Protein AF-0000000084556290 (afdb_homodimer)

Solvent-accessible surface area (backbone atoms only — not comparable to ful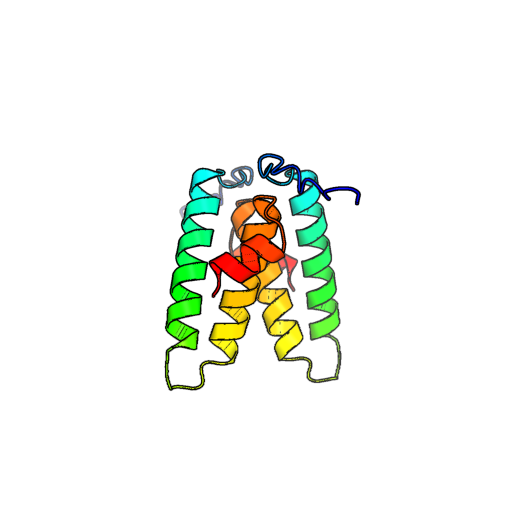l-atom values): 7722 Å² total; per-residue (Å²): 132,80,72,76,66,74,71,76,60,74,56,53,58,55,49,69,68,58,49,48,52,51,28,53,51,29,24,54,52,38,41,51,48,69,68,42,84,64,87,49,59,69,59,45,46,31,36,48,30,34,29,52,48,42,31,47,43,44,35,46,51,71,66,56,44,53,56,64,45,101,132,80,72,75,67,74,69,77,61,75,57,52,59,55,50,69,67,58,50,48,52,52,28,52,51,30,25,51,52,37,41,52,48,68,68,40,86,63,88,50,60,67,59,44,46,32,36,47,30,34,30,53,47,42,30,46,43,44,33,46,50,69,66,55,45,52,56,65,45,102

Secondary structure (DSSP, 8-state):
-----------PPPPHHHHHHHHHHHHHHHHHHHH-SS--HHHHHHHHHHHHHHHHHTT--HHHHHHHH-/-----------PPPPHHHHHHHHHHHHHHHHHHHH-SS--HHHHHHHHHHHHHHHHHTT--HHHHHHHH-

Nearest PDB structures (foldseek):
  3lay-assembly1_G  TM=7.847E-01  e=3.026E+00  Salmonella enterica subsp. enterica serovar Typhimurium
  4asv-assembly1_B  TM=5.736E-01  e=4.097E+00  Saccharomyces cerevisiae
  3lay-assembly1_G  TM=7.857E-01  e=3.278E+00  Salmonella enterica subsp. enterica serovar Typhimurium
  4asv-assembly1_B  TM=5.739E-01  e=3.698E+00  Saccharomyces cerevisiae

Sequence (140 aa):
MVKDHAVNRPEKMRSSAEITARYNLSCKKYKELKAAKAEFREQKVMVYAELKVLGWVLGKSEQTISKDANMVKDHAVNRPEKMRSSAEITARYNLSCKKYKELKAAKAEFREQKVMVYAELKVLGWVLGKSEQTISKDAN

pLDDT: mean 85.31, std 20.01, range [26.56, 98.5]

Structure (mmCIF, N/CA/C/O backbone):
data_AF-0000000084556290-model_v1
#
loop_
_entity.id
_entity.type
_entity.pdbx_description
1 polymer Transposase
#
loop_
_atom_site.group_PDB
_atom_site.id
_atom_site.type_symbol
_atom_site.label_atom_id
_atom_site.label_alt_id
_atom_site.label_comp_id
_atom_site.label_asym_id
_atom_site.label_entity_id
_atom_site.label_seq_id
_atom_site.pdbx_PDB_ins_code
_atom_site.Cartn_x
_atom_site.Cartn_y
_atom_site.Cartn_z
_atom_site.occupancy
_atom_site.B_iso_or_equiv
_atom_site.auth_seq_id
_atom_site.auth_comp_id
_atom_site.auth_asym_id
_atom_site.auth_atom_id
_atom_site.pdbx_PDB_model_num
ATOM 1 N N . MET A 1 1 ? 15.523 -6.797 34.188 1 26.56 1 MET A N 1
ATOM 2 C CA . MET A 1 1 ? 14.305 -7.125 33.469 1 26.56 1 MET A CA 1
ATOM 3 C C . MET A 1 1 ? 13.711 -5.883 32.812 1 26.56 1 MET A C 1
ATOM 5 O O . MET A 1 1 ? 13.102 -5.055 33.5 1 26.56 1 MET A O 1
ATOM 9 N N . VAL A 1 2 ? 14.414 -5.262 31.938 1 33.41 2 VAL A N 1
ATOM 10 C CA . VAL A 1 2 ? 14.062 -3.998 31.312 1 33.41 2 VAL A CA 1
ATOM 11 C C . VAL A 1 2 ? 12.719 -4.137 30.578 1 33.41 2 VAL A C 1
ATOM 13 O O . VAL A 1 2 ? 12.547 -5.039 29.766 1 33.41 2 VAL A O 1
ATOM 16 N N . LYS A 1 3 ? 11.617 -4.004 31.312 1 31.44 3 LYS A N 1
ATOM 17 C CA . LYS A 1 3 ? 10.289 -3.936 30.703 1 31.44 3 LYS A CA 1
ATOM 18 C C . LYS A 1 3 ? 10.32 -3.158 29.391 1 31.44 3 LYS A C 1
ATOM 20 O O . LYS A 1 3 ? 10.742 -2 29.359 1 31.44 3 LYS A O 1
ATOM 25 N N . ASP A 1 4 ? 10.766 -3.713 28.359 1 37.38 4 ASP A N 1
ATOM 26 C CA . ASP A 1 4 ? 10.516 -3.092 27.062 1 37.38 4 ASP A CA 1
ATOM 27 C C . ASP A 1 4 ? 9.148 -2.42 27.031 1 37.38 4 ASP A C 1
ATOM 29 O O . ASP A 1 4 ? 8.117 -3.086 27.156 1 37.38 4 ASP A O 1
ATOM 33 N N . HIS A 1 5 ? 8.938 -1.517 27.875 1 37.38 5 HIS A N 1
ATOM 34 C CA . HIS A 1 5 ? 7.777 -0.641 27.734 1 37.38 5 HIS A CA 1
ATOM 35 C C . HIS A 1 5 ? 7.496 -0.328 26.266 1 37.38 5 HIS A C 1
ATOM 37 O O . HIS A 1 5 ? 8.328 0.282 25.594 1 37.38 5 HIS A O 1
ATOM 43 N N . ALA A 1 6 ? 7.172 -1.247 25.531 1 40.78 6 ALA A N 1
ATOM 44 C CA . ALA A 1 6 ? 6.641 -0.837 24.234 1 40.78 6 ALA A CA 1
ATOM 45 C C . ALA A 1 6 ? 5.898 0.493 24.344 1 40.78 6 ALA A C 1
ATOM 47 O O . ALA A 1 6 ? 4.852 0.579 24.984 1 40.78 6 ALA A O 1
ATOM 48 N N . VAL A 1 7 ? 6.508 1.588 24.734 1 39.72 7 VAL A N 1
ATOM 49 C CA . VAL A 1 7 ? 5.91 2.918 24.656 1 39.72 7 VAL A CA 1
ATOM 50 C C . VAL A 1 7 ? 4.898 2.965 23.516 1 39.72 7 VAL A C 1
ATOM 52 O O . VAL A 1 7 ? 5.242 2.699 22.359 1 39.72 7 VAL A O 1
ATOM 55 N N . ASN A 1 8 ? 3.711 2.562 23.734 1 43.12 8 ASN A N 1
ATOM 56 C CA . ASN A 1 8 ? 2.58 2.822 22.844 1 43.12 8 ASN A CA 1
ATOM 57 C C . ASN A 1 8 ? 2.703 4.184 22.156 1 43.12 8 ASN A C 1
ATOM 59 O O . ASN A 1 8 ? 2.201 5.184 22.672 1 43.12 8 ASN A O 1
ATOM 63 N N . ARG A 1 9 ? 3.85 4.621 21.875 1 49.28 9 ARG A N 1
ATOM 64 C CA . ARG A 1 9 ? 3.865 5.922 21.219 1 49.28 9 ARG A CA 1
ATOM 65 C C . ARG A 1 9 ? 2.738 6.031 20.203 1 49.28 9 ARG A C 1
ATOM 67 O O . ARG A 1 9 ? 2.484 5.09 19.438 1 49.28 9 ARG A O 1
ATOM 74 N N . PRO A 1 10 ? 1.916 7.031 20.453 1 59 10 PRO A N 1
ATOM 75 C CA . PRO A 1 10 ? 0.823 7.238 19.5 1 59 10 PRO A CA 1
ATOM 76 C C . PRO A 1 10 ? 1.272 7.098 18.047 1 59 10 PRO A C 1
ATOM 78 O O . PRO A 1 10 ? 2.371 7.535 17.688 1 59 10 PRO A O 1
ATOM 81 N N . GLU A 1 11 ? 0.815 6.172 17.422 1 71.75 11 GLU A N 1
ATOM 82 C CA . GLU A 1 11 ? 1.096 6.008 16 1 71.75 11 GLU A CA 1
ATOM 83 C C . GLU A 1 11 ? 1.021 7.344 15.266 1 71.75 11 GLU A C 1
ATOM 85 O O . GLU A 1 11 ? 0.031 8.07 15.383 1 71.75 11 GLU A O 1
ATOM 90 N N . LYS A 1 12 ? 2.145 7.859 15.039 1 90 12 LYS A N 1
ATOM 91 C CA . LYS A 1 12 ? 2.168 9.078 14.234 1 90 12 LYS A CA 1
ATOM 92 C C . LYS A 1 12 ? 2.287 8.758 12.75 1 90 12 LYS A C 1
ATOM 94 O O . LYS A 1 12 ? 3.139 7.957 12.344 1 90 12 LYS A O 1
ATOM 99 N N . MET A 1 13 ? 1.375 9.336 11.961 1 94.88 13 MET A N 1
ATOM 100 C CA . MET A 1 13 ? 1.392 9.164 10.508 1 94.88 13 MET A CA 1
ATOM 101 C C . MET A 1 13 ? 2.73 9.602 9.922 1 94.88 13 MET A C 1
ATOM 103 O O . MET A 1 13 ? 3.303 10.602 10.359 1 94.88 13 MET A O 1
ATOM 107 N N . ARG A 1 14 ? 3.219 8.922 8.922 1 96.25 14 ARG A N 1
ATOM 108 C CA . ARG A 1 14 ? 4.434 9.289 8.195 1 96.25 14 ARG A CA 1
ATOM 109 C C . ARG A 1 14 ? 4.27 10.633 7.504 1 96.25 14 ARG A C 1
ATOM 111 O O . ARG A 1 14 ? 3.168 10.992 7.086 1 96.25 14 ARG A O 1
ATOM 118 N N . SER A 1 15 ? 5.348 11.312 7.438 1 94.69 15 SER A N 1
ATOM 119 C CA . SER A 1 15 ? 5.324 12.602 6.762 1 94.69 15 SER A CA 1
ATOM 120 C C . SER A 1 15 ? 5.156 12.438 5.258 1 94.69 15 SER A C 1
ATOM 122 O O . SER A 1 15 ? 5.445 11.367 4.707 1 94.69 15 SER A O 1
ATOM 124 N N . SER A 1 16 ? 4.711 13.438 4.684 1 94.38 16 SER A N 1
ATOM 125 C CA . SER A 1 16 ? 4.574 13.43 3.23 1 94.38 16 SER A CA 1
ATOM 126 C C . SER A 1 16 ? 5.91 13.148 2.553 1 94.38 16 SER A C 1
ATOM 128 O O . SER A 1 16 ? 5.957 12.469 1.523 1 94.38 16 SER A O 1
ATOM 130 N N . ALA A 1 17 ? 6.988 13.711 3.043 1 96.62 17 ALA A N 1
ATOM 131 C CA . ALA A 1 17 ? 8.32 13.492 2.479 1 96.62 17 ALA A CA 1
ATOM 132 C C . ALA A 1 17 ? 8.711 12.016 2.545 1 96.62 17 ALA A C 1
ATOM 134 O O . ALA A 1 17 ? 9.25 11.469 1.583 1 96.62 17 ALA A O 1
ATOM 135 N N . GLU A 1 18 ? 8.406 11.398 3.699 1 97.62 18 GLU A N 1
ATOM 136 C CA . GLU A 1 18 ? 8.695 9.977 3.861 1 97.62 18 GLU A CA 1
ATOM 137 C C . GLU A 1 18 ? 7.875 9.133 2.891 1 97.62 18 GLU A C 1
ATOM 139 O O . GLU A 1 18 ? 8.391 8.195 2.283 1 97.62 18 GLU A O 1
ATOM 144 N N . ILE A 1 19 ? 6.625 9.469 2.773 1 98 19 ILE A N 1
ATOM 145 C CA . ILE A 1 19 ? 5.719 8.719 1.905 1 98 19 ILE A CA 1
ATOM 146 C C . ILE A 1 19 ? 6.137 8.898 0.448 1 98 19 ILE A C 1
ATOM 148 O O . ILE A 1 19 ? 6.16 7.938 -0.321 1 98 19 ILE A O 1
ATOM 152 N N . THR A 1 20 ? 6.547 10.094 0.103 1 97.5 20 THR A N 1
ATOM 153 C CA . THR A 1 20 ? 7 10.375 -1.256 1 97.5 20 THR A CA 1
ATOM 154 C C . THR A 1 20 ? 8.281 9.602 -1.566 1 97.5 20 THR A C 1
ATOM 156 O O . THR A 1 20 ? 8.43 9.055 -2.658 1 97.5 20 THR A O 1
ATOM 159 N N . ALA A 1 21 ? 9.18 9.617 -0.658 1 98.44 21 ALA A N 1
ATOM 160 C CA . ALA A 1 21 ? 10.43 8.891 -0.857 1 98.44 21 ALA A CA 1
ATOM 161 C C . ALA A 1 21 ? 10.164 7.406 -1.102 1 98.44 21 ALA A C 1
ATOM 163 O O . ALA A 1 21 ? 10.758 6.801 -1.999 1 98.44 21 ALA A O 1
ATOM 164 N N . ARG A 1 22 ? 9.273 6.758 -0.304 1 98.44 22 ARG A N 1
ATOM 165 C CA . ARG A 1 22 ? 8.945 5.348 -0.474 1 98.44 22 ARG A CA 1
ATOM 166 C C . ARG A 1 22 ? 8.227 5.105 -1.798 1 98.44 22 ARG A C 1
ATOM 168 O O . ARG A 1 22 ? 8.445 4.082 -2.451 1 98.44 22 ARG A O 1
ATOM 175 N N . TYR A 1 23 ? 7.422 5.992 -2.137 1 98.31 23 TYR A N 1
ATOM 176 C CA . TYR A 1 23 ? 6.738 5.891 -3.422 1 98.31 23 TYR A CA 1
ATOM 177 C C . TYR A 1 23 ? 7.742 5.848 -4.57 1 98.31 23 TYR A C 1
ATOM 179 O O . TYR A 1 23 ? 7.668 4.977 -5.438 1 98.31 23 TYR A O 1
ATOM 187 N N . ASN A 1 24 ? 8.641 6.758 -4.578 1 98.12 24 ASN A N 1
ATOM 188 C CA . ASN A 1 24 ? 9.648 6.812 -5.637 1 98.12 24 ASN A CA 1
ATOM 189 C C . ASN A 1 24 ? 10.516 5.555 -5.652 1 98.12 24 ASN A C 1
ATOM 191 O O . ASN A 1 24 ? 10.852 5.043 -6.719 1 98.12 24 ASN A O 1
ATOM 195 N N . LEU A 1 25 ? 10.883 5.109 -4.488 1 98.19 25 LEU A N 1
ATOM 196 C CA . LEU A 1 25 ? 11.648 3.873 -4.387 1 98.19 25 LEU A CA 1
ATOM 197 C C . LEU A 1 25 ? 10.867 2.697 -4.961 1 98.19 25 LEU A C 1
ATOM 199 O O . LEU A 1 25 ? 11.422 1.863 -5.676 1 98.19 25 LEU A O 1
ATOM 203 N N . SER A 1 26 ? 9.586 2.639 -4.664 1 97.94 26 SER A N 1
ATOM 204 C CA . SER A 1 26 ? 8.75 1.555 -5.164 1 97.94 26 SER A CA 1
ATOM 205 C C . SER A 1 26 ? 8.617 1.612 -6.684 1 97.94 26 SER A C 1
ATOM 207 O O . SER A 1 26 ? 8.625 0.577 -7.352 1 97.94 26 SER A O 1
ATOM 209 N N . CYS A 1 27 ? 8.453 2.811 -7.199 1 97.88 27 CYS A N 1
ATOM 210 C CA . CYS A 1 27 ? 8.406 2.973 -8.648 1 97.88 27 CYS A CA 1
ATOM 211 C C . CYS A 1 27 ? 9.68 2.434 -9.297 1 97.88 27 CYS A C 1
ATOM 213 O O . CYS A 1 27 ? 9.609 1.704 -10.289 1 97.88 27 CYS A O 1
ATOM 215 N N . LYS A 1 28 ? 10.789 2.84 -8.781 1 96.88 28 LYS A N 1
ATOM 216 C CA . LYS A 1 28 ? 12.07 2.373 -9.297 1 96.88 28 LYS A CA 1
ATOM 217 C C . LYS A 1 28 ? 12.172 0.853 -9.234 1 96.88 28 LYS A C 1
ATOM 219 O O . LYS A 1 28 ? 12.57 0.208 -10.203 1 96.88 28 LYS A O 1
ATOM 224 N N . LYS A 1 29 ? 11.844 0.263 -8.07 1 96 29 LYS A N 1
ATOM 225 C CA . LYS A 1 29 ? 11.898 -1.184 -7.883 1 96 29 LYS A CA 1
ATOM 226 C C . LYS A 1 29 ? 11.008 -1.904 -8.891 1 96 29 LYS A C 1
ATOM 228 O O . LYS A 1 29 ? 11.383 -2.951 -9.422 1 96 29 LYS A O 1
ATOM 233 N N . TYR A 1 30 ? 9.859 -1.376 -9.078 1 96 30 TYR A N 1
ATOM 234 C CA . TYR A 1 30 ? 8.93 -2.01 -10 1 96 30 TYR A CA 1
ATOM 235 C C . TYR A 1 30 ? 9.484 -2.006 -11.422 1 96 30 TYR A C 1
ATOM 237 O O . TYR A 1 30 ? 9.383 -3.01 -12.133 1 96 30 TYR A O 1
ATOM 245 N N . LYS A 1 31 ? 10.023 -0.916 -11.867 1 94.88 31 LYS A N 1
ATOM 246 C CA . LYS A 1 31 ? 10.633 -0.827 -13.188 1 94.88 31 LYS A CA 1
ATOM 247 C C . LYS A 1 31 ? 11.773 -1.834 -13.336 1 94.88 31 LYS A C 1
ATOM 249 O O . LYS A 1 31 ? 11.914 -2.465 -14.383 1 94.88 31 LYS A O 1
ATOM 254 N N . GLU A 1 32 ? 12.523 -1.947 -12.289 1 93.88 32 GLU A N 1
ATOM 255 C CA . GLU A 1 32 ? 13.609 -2.92 -12.305 1 93.88 32 GLU A CA 1
ATOM 256 C C . GLU A 1 32 ? 13.078 -4.344 -12.43 1 93.88 32 GLU A C 1
ATOM 258 O O . GLU A 1 32 ? 13.633 -5.156 -13.172 1 93.88 32 GLU A O 1
ATOM 263 N N . LEU A 1 33 ? 12.023 -4.613 -11.664 1 92.44 33 LEU A N 1
ATOM 264 C CA . LEU A 1 33 ? 11.43 -5.945 -11.703 1 92.44 33 LEU A CA 1
ATOM 265 C C . LEU A 1 33 ? 10.82 -6.23 -13.078 1 92.44 33 LEU A C 1
ATOM 267 O O . LEU A 1 33 ? 10.891 -7.359 -13.562 1 92.44 33 LEU A O 1
ATOM 271 N N . LYS A 1 34 ? 10.211 -5.27 -13.664 1 90.94 34 LYS A N 1
ATOM 272 C CA . LYS A 1 34 ? 9.617 -5.426 -14.992 1 90.94 34 LYS A CA 1
ATOM 273 C C . LYS A 1 34 ? 10.688 -5.734 -16.031 1 90.94 34 LYS A C 1
ATOM 275 O O . LYS A 1 34 ? 10.453 -6.5 -16.969 1 90.94 34 LYS A O 1
ATOM 280 N N . ALA A 1 35 ? 11.789 -5.188 -15.844 1 89.44 35 ALA A N 1
ATOM 281 C CA . ALA A 1 35 ? 12.883 -5.348 -16.797 1 89.44 35 ALA A CA 1
ATOM 282 C C . ALA A 1 35 ? 13.617 -6.664 -16.578 1 89.44 35 ALA A C 1
ATOM 284 O O . ALA A 1 35 ? 14.352 -7.133 -17.453 1 89.44 35 ALA A O 1
ATOM 285 N N . ALA A 1 36 ? 13.398 -7.191 -15.383 1 84.38 36 ALA A N 1
ATOM 286 C CA . ALA A 1 36 ? 14.125 -8.414 -15.047 1 84.38 36 ALA A CA 1
ATOM 287 C C . ALA A 1 36 ? 13.57 -9.609 -15.805 1 84.38 36 ALA A C 1
ATOM 289 O O . ALA A 1 36 ? 12.359 -9.688 -16.062 1 84.38 36 ALA A O 1
ATOM 290 N N . LYS A 1 37 ? 14.344 -10.453 -16.25 1 71.56 37 LYS A N 1
ATOM 291 C CA . LYS A 1 37 ? 14.016 -11.648 -17.031 1 71.56 37 LYS A CA 1
ATOM 292 C C . LYS A 1 37 ? 13.328 -12.695 -16.156 1 71.56 37 LYS A C 1
ATOM 294 O O . LYS A 1 37 ? 12.43 -13.406 -16.609 1 71.56 37 LYS A O 1
ATOM 299 N N . ALA A 1 38 ? 13.68 -12.758 -14.93 1 67.5 38 ALA A N 1
ATOM 300 C CA . ALA A 1 38 ? 13.109 -13.773 -14.047 1 67.5 38 ALA A CA 1
ATOM 301 C C . ALA A 1 38 ? 11.68 -13.422 -13.656 1 67.5 38 ALA A C 1
ATOM 303 O O . ALA A 1 38 ? 11.312 -12.25 -13.617 1 67.5 38 ALA A O 1
ATOM 304 N N . GLU A 1 39 ? 10.992 -14.5 -13.617 1 66.88 39 GLU A N 1
ATOM 305 C CA . GLU A 1 39 ? 9.594 -14.328 -13.25 1 66.88 39 GLU A CA 1
ATOM 306 C C . GLU A 1 39 ? 9.445 -14.062 -11.75 1 66.88 39 GLU A C 1
ATOM 308 O O . GLU A 1 39 ? 9.602 -14.969 -10.938 1 66.88 39 GLU A O 1
ATOM 313 N N . PHE A 1 40 ? 9.445 -12.82 -11.336 1 81 40 PHE A N 1
ATOM 314 C CA . PHE A 1 40 ? 9.203 -12.406 -9.953 1 81 40 PHE A CA 1
ATOM 315 C C . PHE A 1 40 ? 7.777 -11.875 -9.797 1 81 40 PHE A C 1
ATOM 317 O O . PHE A 1 40 ? 7.57 -10.797 -9.234 1 81 40 PHE A O 1
ATOM 324 N N . ARG A 1 41 ? 6.969 -12.789 -10.25 1 82.38 41 ARG A N 1
ATOM 325 C CA . ARG A 1 41 ? 5.598 -12.32 -10.391 1 82.38 41 ARG A CA 1
ATOM 326 C C . ARG A 1 41 ? 5.051 -11.82 -9.055 1 82.38 41 ARG A C 1
ATOM 328 O O . ARG A 1 41 ? 4.508 -10.711 -8.977 1 82.38 41 ARG A O 1
ATOM 335 N N . GLU A 1 42 ? 5.277 -12.617 -7.996 1 85.88 42 GLU A N 1
ATOM 336 C CA . GLU A 1 42 ? 4.711 -12.234 -6.707 1 85.88 42 GLU A CA 1
ATOM 337 C C . GLU A 1 42 ? 5.34 -10.938 -6.191 1 85.88 42 GLU A C 1
ATOM 339 O O . GLU A 1 42 ? 4.641 -10.078 -5.652 1 85.88 42 GLU A O 1
ATOM 344 N N . GLN A 1 43 ? 6.586 -10.82 -6.359 1 90.31 43 GLN A N 1
ATOM 345 C CA . GLN A 1 43 ? 7.262 -9.594 -5.938 1 90.31 43 GLN A CA 1
ATOM 346 C C . GLN A 1 43 ? 6.77 -8.391 -6.734 1 90.31 43 GLN A C 1
ATOM 348 O O . GLN A 1 43 ? 6.555 -7.316 -6.172 1 90.31 43 GLN A O 1
ATOM 353 N N . LYS A 1 44 ? 6.594 -8.625 -8.031 1 91.44 44 LYS A N 1
ATOM 354 C CA . LYS A 1 44 ? 6.09 -7.551 -8.875 1 91.44 44 LYS A CA 1
ATOM 355 C C . LYS A 1 44 ? 4.695 -7.113 -8.438 1 91.44 44 LYS A C 1
ATOM 357 O O . LYS A 1 44 ? 4.41 -5.918 -8.352 1 91.44 44 LYS A O 1
ATOM 362 N N . VAL A 1 45 ? 3.914 -8.094 -8.117 1 91.75 45 VAL A N 1
ATOM 363 C CA . VAL A 1 45 ? 2.549 -7.832 -7.684 1 91.75 45 VAL A CA 1
ATOM 364 C C . VAL A 1 45 ? 2.566 -7.055 -6.367 1 91.75 45 VAL A C 1
ATOM 366 O O . VAL A 1 45 ? 1.836 -6.078 -6.207 1 91.75 45 VAL A O 1
ATOM 369 N N . MET A 1 46 ? 3.441 -7.422 -5.477 1 94.31 46 MET A N 1
ATOM 370 C CA . MET A 1 46 ? 3.535 -6.777 -4.172 1 94.31 46 MET A CA 1
ATOM 371 C C . MET A 1 46 ? 4.031 -5.34 -4.309 1 94.31 46 MET A C 1
ATOM 373 O O . MET A 1 46 ? 3.475 -4.43 -3.693 1 94.31 46 MET A O 1
ATOM 377 N N . VAL A 1 47 ? 5.023 -5.195 -5.145 1 95.62 47 VAL A N 1
ATOM 378 C CA . VAL A 1 47 ? 5.598 -3.863 -5.309 1 95.62 47 VAL A CA 1
ATOM 379 C C . VAL A 1 47 ? 4.609 -2.959 -6.043 1 95.62 47 VAL A C 1
ATOM 381 O O . VAL A 1 47 ? 4.477 -1.777 -5.711 1 95.62 47 VAL A O 1
ATOM 384 N N . TYR A 1 48 ? 3.93 -3.52 -6.984 1 95.25 48 TYR A N 1
ATOM 385 C CA . TYR A 1 48 ? 2.93 -2.734 -7.699 1 95.25 48 TYR A CA 1
ATOM 386 C C . TYR A 1 48 ? 1.806 -2.301 -6.766 1 95.25 48 TYR A C 1
ATOM 388 O O . TYR A 1 48 ? 1.353 -1.154 -6.82 1 95.25 48 TYR A O 1
ATOM 396 N N . ALA A 1 49 ? 1.336 -3.174 -5.938 1 96.31 49 ALA A N 1
ATOM 397 C CA . ALA A 1 49 ? 0.309 -2.822 -4.961 1 96.31 49 ALA A CA 1
AT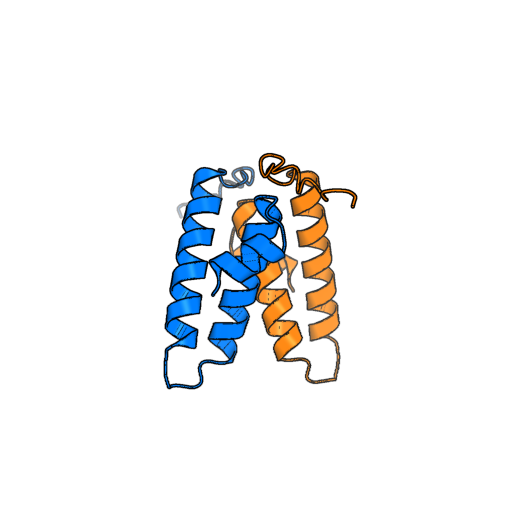OM 398 C C . ALA A 1 49 ? 0.784 -1.698 -4.043 1 96.31 49 ALA A C 1
ATOM 400 O O . ALA A 1 49 ? 0.029 -0.769 -3.75 1 96.31 49 ALA A O 1
ATOM 401 N N . GLU A 1 50 ? 1.998 -1.782 -3.633 1 97.81 50 GLU A N 1
ATOM 402 C CA . GLU A 1 50 ? 2.578 -0.766 -2.76 1 97.81 50 GLU A CA 1
ATOM 403 C C . GLU A 1 50 ? 2.596 0.6 -3.438 1 97.81 50 GLU A C 1
ATOM 405 O O . GLU A 1 50 ? 2.133 1.59 -2.867 1 97.81 50 GLU A O 1
ATOM 410 N N . LEU A 1 51 ? 3.199 0.643 -4.633 1 97.75 51 LEU A N 1
ATOM 411 C CA . LEU A 1 51 ? 3.309 1.954 -5.266 1 97.75 51 LEU A CA 1
ATOM 412 C C . LEU A 1 51 ? 1.929 2.521 -5.582 1 97.75 51 LEU A C 1
ATOM 414 O O . LEU A 1 51 ? 1.73 3.738 -5.543 1 97.75 51 LEU A O 1
ATOM 418 N N . LYS A 1 52 ? 0.958 1.688 -5.883 1 97.5 52 LYS A N 1
ATOM 419 C CA . LYS A 1 52 ? -0.401 2.152 -6.148 1 97.5 52 LYS A CA 1
ATOM 420 C C . LYS A 1 52 ? -1.022 2.775 -4.902 1 97.5 52 LYS A C 1
ATOM 422 O O . LYS A 1 52 ? -1.643 3.838 -4.977 1 97.5 52 LYS A O 1
ATOM 427 N N . VAL A 1 53 ? -0.837 2.141 -3.768 1 98.31 53 VAL A N 1
ATOM 428 C CA . VAL A 1 53 ? -1.417 2.609 -2.512 1 98.31 53 VAL A CA 1
ATOM 429 C C . VAL A 1 53 ? -0.723 3.895 -2.07 1 98.31 53 VAL A C 1
ATOM 431 O O . VAL A 1 53 ? -1.379 4.844 -1.632 1 98.31 53 VAL A O 1
ATOM 434 N N . LEU A 1 54 ? 0.567 3.924 -2.17 1 98.5 54 LEU A N 1
ATOM 435 C CA . LEU A 1 54 ? 1.307 5.129 -1.812 1 98.5 54 LEU A CA 1
ATOM 436 C C . LEU A 1 54 ? 0.896 6.301 -2.697 1 98.5 54 LEU A C 1
ATOM 438 O O . LEU A 1 54 ? 0.731 7.426 -2.211 1 98.5 54 LEU A O 1
ATOM 442 N N . GLY A 1 55 ? 0.781 6.035 -3.996 1 98.31 55 GLY A N 1
ATOM 443 C CA . GLY A 1 55 ? 0.276 7.066 -4.887 1 98.31 55 GLY A CA 1
ATOM 444 C C . GLY A 1 55 ? -1.092 7.586 -4.484 1 98.31 55 GLY A C 1
ATOM 445 O O . GLY A 1 55 ? -1.328 8.797 -4.488 1 98.31 55 GLY A O 1
ATOM 446 N N . TRP A 1 56 ? -1.96 6.648 -4.105 1 97.88 56 TRP A N 1
ATOM 447 C CA . TRP A 1 56 ? -3.287 7.02 -3.623 1 97.88 56 TRP A CA 1
ATOM 448 C C . TRP A 1 56 ? -3.191 7.902 -2.385 1 97.88 56 TRP A C 1
ATOM 450 O O . TRP A 1 56 ? -3.895 8.914 -2.275 1 97.88 56 TRP A O 1
ATOM 460 N N . VAL A 1 57 ? -2.381 7.582 -1.447 1 98.19 57 VAL A N 1
ATOM 461 C CA . VAL A 1 57 ? -2.191 8.344 -0.22 1 98.19 57 VAL A CA 1
ATOM 462 C C . VAL A 1 57 ? -1.758 9.773 -0.562 1 98.19 57 VAL A C 1
ATOM 464 O O . VAL A 1 57 ? -2.227 10.734 0.052 1 98.19 57 VAL A O 1
ATOM 467 N N . LEU A 1 58 ? -0.892 9.867 -1.515 1 97.62 58 LEU A N 1
ATOM 468 C CA . LEU A 1 58 ? -0.318 11.156 -1.9 1 97.62 58 LEU A CA 1
ATOM 469 C C . LEU A 1 58 ? -1.311 11.961 -2.727 1 97.62 58 LEU A C 1
ATOM 471 O O . LEU A 1 58 ? -1.065 13.141 -3.021 1 97.62 58 LEU A O 1
ATOM 475 N N . GLY A 1 59 ? -2.402 11.328 -3.098 1 96.62 59 GLY A N 1
ATOM 476 C CA . GLY A 1 59 ? -3.422 12.031 -3.859 1 96.62 59 GLY A CA 1
ATOM 477 C C . GLY A 1 59 ? -3.162 12.023 -5.355 1 96.62 59 GLY A C 1
ATOM 478 O O . GLY A 1 59 ? -3.73 12.828 -6.094 1 96.62 59 GLY A O 1
ATOM 479 N N . LYS A 1 60 ? -2.324 11.164 -5.84 1 96 60 LYS A N 1
ATOM 480 C CA . LYS A 1 60 ? -2.02 11.062 -7.266 1 96 60 LYS A CA 1
ATOM 481 C C . LYS A 1 60 ? -3.139 10.344 -8.016 1 96 60 LYS A C 1
ATOM 483 O O . LYS A 1 60 ? -3.791 9.453 -7.473 1 96 60 LYS A O 1
ATOM 488 N N . SER A 1 61 ? -3.264 10.781 -9.203 1 93.75 61 SER A N 1
ATOM 489 C CA . SER A 1 61 ? -4.207 10.078 -10.062 1 93.75 61 SER A CA 1
ATOM 490 C C . SER A 1 61 ? -3.646 8.734 -10.523 1 93.75 61 SER A C 1
ATOM 492 O O . SER A 1 61 ? -2.432 8.531 -10.516 1 93.75 61 SER A O 1
ATOM 494 N N . GLU A 1 62 ? -4.605 7.848 -10.938 1 92.38 62 GLU A N 1
ATOM 495 C CA . GLU A 1 62 ? -4.188 6.555 -11.469 1 92.38 62 GLU A CA 1
ATOM 496 C C . GLU A 1 62 ? -3.307 6.727 -12.703 1 92.38 62 GLU A C 1
ATOM 498 O O . GLU A 1 62 ? -2.371 5.953 -12.922 1 92.38 62 GLU A O 1
ATOM 503 N N . GLN A 1 63 ? -3.629 7.617 -13.484 1 93.56 63 GLN A N 1
ATOM 504 C CA . GLN A 1 63 ? -2.844 7.883 -14.688 1 93.56 63 GLN A CA 1
ATOM 505 C C . GLN A 1 63 ? -1.415 8.281 -14.328 1 93.56 63 GLN A C 1
ATOM 507 O O . GLN A 1 63 ? -0.459 7.801 -14.938 1 93.56 63 GLN A O 1
ATOM 512 N N . THR A 1 64 ? -1.306 9.195 -13.398 1 94.62 64 THR A N 1
ATOM 513 C CA . THR A 1 64 ? 0.017 9.617 -12.945 1 94.62 64 THR A CA 1
ATOM 514 C C . THR A 1 64 ? 0.799 8.438 -12.383 1 94.62 64 THR A C 1
ATOM 516 O O . THR A 1 64 ? 1.979 8.258 -12.695 1 94.62 64 THR A O 1
ATOM 519 N N . ILE A 1 65 ? 0.115 7.605 -11.609 1 95.5 65 ILE A N 1
ATOM 520 C CA . ILE A 1 65 ? 0.748 6.441 -11.008 1 95.5 65 ILE A CA 1
ATOM 521 C C . ILE A 1 65 ? 1.236 5.492 -12.094 1 95.5 65 ILE A C 1
ATOM 523 O O . ILE A 1 65 ? 2.365 4.996 -12.039 1 95.5 65 ILE A O 1
ATOM 527 N N . SER A 1 66 ? 0.397 5.238 -13.047 1 93.94 66 SER A N 1
ATOM 528 C CA . SER A 1 66 ? 0.757 4.348 -14.148 1 93.94 66 SER A CA 1
ATOM 529 C C . SER A 1 66 ? 1.955 4.883 -14.922 1 93.94 66 SER A C 1
ATOM 531 O O . SER A 1 66 ? 2.842 4.121 -15.312 1 93.94 66 SER A O 1
ATOM 533 N N . LYS A 1 67 ? 1.991 6.121 -15.148 1 94.44 67 LYS A N 1
ATOM 534 C CA . LYS A 1 67 ? 3.109 6.742 -15.852 1 94.44 67 LYS A CA 1
ATOM 535 C C . LYS A 1 67 ? 4.398 6.633 -15.039 1 94.44 67 LYS A C 1
ATOM 537 O O . LYS A 1 67 ? 5.457 6.328 -15.594 1 94.44 67 LYS A O 1
ATOM 542 N N . ASP A 1 68 ? 4.215 6.965 -13.742 1 93.94 68 ASP A N 1
ATOM 543 C CA . ASP A 1 68 ? 5.383 6.895 -12.875 1 93.94 68 ASP A CA 1
ATOM 544 C C . ASP A 1 68 ? 5.953 5.477 -12.836 1 93.94 68 ASP A C 1
ATOM 546 O O . ASP A 1 68 ? 7.164 5.297 -12.688 1 93.94 68 ASP A O 1
ATOM 550 N N . ALA A 1 69 ? 5.082 4.43 -12.859 1 93.31 69 ALA A N 1
ATOM 551 C CA . ALA A 1 69 ? 5.473 3.027 -12.75 1 93.31 69 ALA A CA 1
ATOM 552 C C . ALA A 1 69 ? 6.113 2.535 -14.047 1 93.31 69 ALA A C 1
ATOM 554 O O . ALA A 1 69 ? 6.785 1.503 -14.062 1 93.31 69 ALA A O 1
ATOM 555 N N . ASN A 1 70 ? 5.824 3.105 -15.18 1 86.56 70 ASN A N 1
ATOM 556 C CA . ASN A 1 70 ? 6.285 2.645 -16.484 1 86.56 70 ASN A CA 1
ATOM 557 C C . ASN A 1 70 ? 7.34 3.58 -17.078 1 86.56 70 ASN A C 1
ATOM 559 O O . ASN A 1 70 ? 8.203 3.146 -17.844 1 86.56 70 ASN A O 1
ATOM 563 N N . MET B 1 1 ? -15.234 21.281 -27.828 1 26.59 1 MET B N 1
ATOM 564 C CA . MET B 1 1 ? -13.961 20.641 -27.516 1 26.59 1 MET B CA 1
ATOM 565 C C . MET B 1 1 ? -13.508 20.969 -26.109 1 26.59 1 MET B C 1
ATOM 567 O O . MET B 1 1 ? -13.023 22.078 -25.844 1 26.59 1 MET B O 1
ATOM 571 N N . VAL B 1 2 ? -14.234 20.562 -25.125 1 34.41 2 VAL B N 1
ATOM 572 C CA . VAL B 1 2 ? -14.047 20.922 -23.719 1 34.41 2 VAL B CA 1
ATOM 573 C C . VAL B 1 2 ? -12.68 20.438 -23.25 1 34.41 2 VAL B C 1
ATOM 575 O O . VAL B 1 2 ? -12.328 19.266 -23.422 1 34.41 2 VAL B O 1
ATOM 578 N N . LYS B 1 3 ? -11.648 21.219 -23.484 1 32.31 3 LYS B N 1
ATOM 579 C CA . LYS B 1 3 ? -10.328 20.969 -22.922 1 32.31 3 LYS B CA 1
ATOM 580 C C . LYS B 1 3 ? -10.422 20.422 -21.5 1 32.31 3 LYS B C 1
ATOM 582 O O . LYS B 1 3 ? -11.023 21.047 -20.625 1 32.31 3 LYS B O 1
ATOM 587 N N . ASP B 1 4 ? -10.734 19.203 -21.328 1 37.25 4 ASP B N 1
ATOM 588 C CA . ASP B 1 4 ? -10.547 18.609 -20 1 37.25 4 ASP B CA 1
ATOM 589 C C . ASP B 1 4 ? -9.305 19.172 -19.312 1 37.25 4 ASP B C 1
ATOM 591 O O . ASP B 1 4 ? -8.188 19.016 -19.828 1 37.25 4 ASP B O 1
ATOM 595 N N . HIS B 1 5 ? -9.281 20.375 -19.094 1 37.91 5 HIS B N 1
ATOM 596 C CA . HIS B 1 5 ? -8.266 20.953 -18.219 1 37.91 5 HIS B CA 1
ATOM 597 C C . HIS B 1 5 ? -7.934 20 -17.062 1 37.91 5 HIS B C 1
ATOM 599 O O . HIS B 1 5 ? -8.78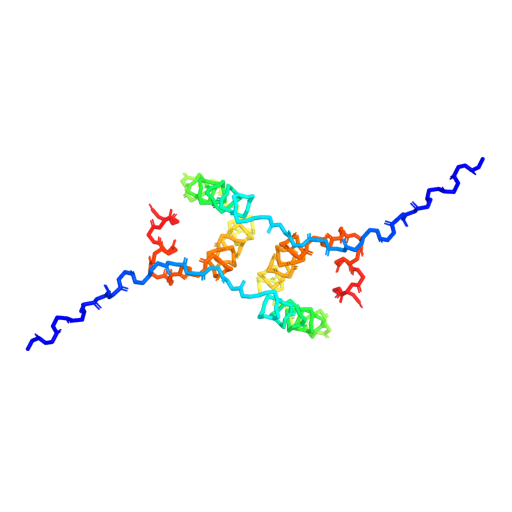9 19.703 -16.234 1 37.91 5 HIS B O 1
ATOM 605 N N . ALA B 1 6 ? -7.395 18.906 -17.344 1 41.19 6 ALA B N 1
ATOM 606 C CA . ALA B 1 6 ? -6.824 18.172 -16.219 1 41.19 6 ALA B CA 1
ATOM 607 C C . ALA B 1 6 ? -6.305 19.125 -15.141 1 41.19 6 ALA B C 1
ATOM 609 O O . ALA B 1 6 ? -5.336 19.844 -15.367 1 41.19 6 ALA B O 1
ATOM 610 N N . VAL B 1 7 ? -7.094 19.938 -14.547 1 40.16 7 VAL B N 1
ATOM 611 C CA . VAL B 1 7 ? -6.715 20.734 -13.383 1 40.16 7 VAL B CA 1
ATOM 612 C C . VAL B 1 7 ? -5.652 19.984 -12.578 1 40.16 7 VAL B C 1
ATOM 614 O O . VAL B 1 7 ? -5.887 18.859 -12.117 1 40.16 7 VAL B O 1
ATOM 617 N N . ASN B 1 8 ? -4.438 20.062 -12.922 1 43.88 8 ASN B N 1
ATOM 618 C CA . ASN B 1 8 ? -3.305 19.688 -12.094 1 43.88 8 ASN B CA 1
ATOM 619 C C . ASN B 1 8 ? -3.582 19.938 -10.609 1 43.88 8 ASN B C 1
ATOM 621 O O . ASN B 1 8 ? -3.246 21.016 -10.094 1 43.88 8 ASN B O 1
ATOM 625 N N . ARG B 1 9 ? -4.762 19.859 -10.195 1 48.88 9 ARG B N 1
ATOM 626 C CA . ARG B 1 9 ? -4.906 20.109 -8.766 1 48.88 9 ARG B CA 1
ATOM 627 C C . ARG B 1 9 ? -3.758 19.484 -7.984 1 48.88 9 ARG B C 1
ATOM 629 O O . ARG B 1 9 ? -3.369 18.344 -8.25 1 48.88 9 ARG B O 1
ATOM 636 N N . PRO B 1 10 ? -3.045 20.359 -7.305 1 58.03 10 PRO B N 1
ATOM 637 C CA . PRO B 1 10 ? -1.951 19.844 -6.48 1 58.03 10 PRO B CA 1
ATOM 638 C C . PRO B 1 10 ? -2.326 18.562 -5.734 1 58.03 10 PRO B C 1
ATOM 640 O O . PRO B 1 10 ? -3.459 18.438 -5.266 1 58.03 10 PRO B O 1
ATOM 643 N N . GLU B 1 11 ? -1.756 17.547 -6.062 1 71.75 11 GLU B N 1
ATOM 644 C CA . GLU B 1 11 ? -1.957 16.297 -5.34 1 71.75 11 GLU B CA 1
ATOM 645 C C . GLU B 1 11 ? -1.991 16.531 -3.832 1 71.75 11 GLU B C 1
ATOM 647 O O . GLU B 1 11 ? -1.08 17.141 -3.271 1 71.75 11 GLU B O 1
ATOM 652 N N . LYS B 1 12 ? -3.172 16.594 -3.361 1 89.75 12 LYS B N 1
ATOM 653 C CA . LYS B 1 12 ? -3.291 16.688 -1.91 1 89.75 12 LYS B CA 1
ATOM 654 C C . LYS B 1 12 ? -3.311 15.305 -1.267 1 89.75 12 LYS B C 1
ATOM 656 O O . LYS B 1 12 ? -4.059 14.422 -1.697 1 89.75 12 LYS B O 1
ATOM 661 N N . MET B 1 13 ? -2.418 15.117 -0.283 1 94.88 13 MET B N 1
ATOM 662 C CA . MET B 1 13 ? -2.355 13.867 0.466 1 94.88 13 MET B CA 1
ATOM 663 C C . MET B 1 13 ? -3.703 13.547 1.104 1 94.88 13 ME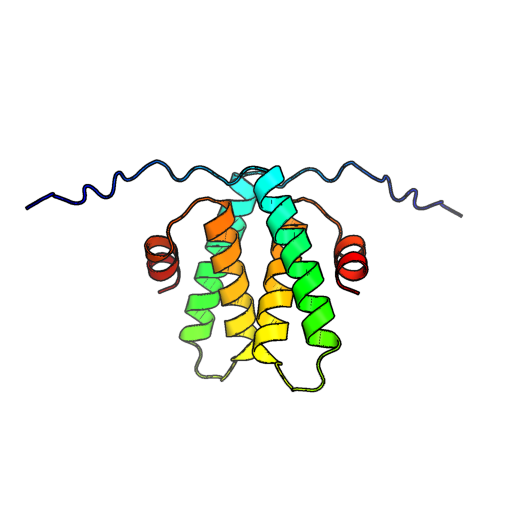T B C 1
ATOM 665 O O . MET B 1 13 ? -4.387 14.445 1.604 1 94.88 13 MET B O 1
ATOM 669 N N . ARG B 1 14 ? -4.082 12.297 1.161 1 96.25 14 ARG B N 1
ATOM 670 C CA . ARG B 1 14 ? -5.289 11.836 1.841 1 96.25 14 ARG B CA 1
ATOM 671 C C . ARG B 1 14 ? -5.219 12.125 3.336 1 96.25 14 ARG B C 1
ATOM 673 O O . ARG B 1 14 ? -4.133 12.117 3.926 1 96.25 14 ARG B O 1
ATOM 680 N N . SER B 1 15 ? -6.363 12.367 3.854 1 94.81 15 SER B N 1
ATOM 681 C CA . SER B 1 15 ? -6.43 12.625 5.289 1 94.81 15 SER B CA 1
ATOM 682 C C . SER B 1 15 ? -6.168 11.352 6.086 1 94.81 15 SER B C 1
ATOM 684 O O . SER B 1 15 ? -6.324 10.242 5.566 1 94.81 15 SER B O 1
ATOM 686 N N . SER B 1 16 ? -5.789 11.57 7.258 1 94.44 16 SER B N 1
ATOM 687 C CA . SER B 1 16 ? -5.586 10.43 8.148 1 94.44 16 SER B CA 1
ATOM 688 C C . SER B 1 16 ? -6.855 9.594 8.273 1 94.44 16 SER B C 1
ATOM 690 O O . SER B 1 16 ? -6.789 8.367 8.367 1 94.44 16 SER B O 1
ATOM 692 N N . ALA B 1 17 ? -8 10.211 8.344 1 96.69 17 ALA B N 1
ATOM 693 C CA . ALA B 1 17 ? -9.273 9.508 8.453 1 96.69 17 ALA B CA 1
ATOM 694 C C . ALA B 1 17 ? -9.523 8.633 7.23 1 96.69 17 ALA B C 1
ATOM 696 O O . ALA B 1 17 ? -9.969 7.484 7.359 1 96.69 17 ALA B O 1
ATOM 697 N N . GLU B 1 18 ? -9.211 9.195 6.055 1 97.62 18 GLU B N 1
ATOM 698 C CA . GLU B 1 18 ? -9.375 8.43 4.82 1 97.62 18 GLU B CA 1
ATOM 699 C C . GLU B 1 18 ? -8.43 7.234 4.785 1 97.62 18 GLU B C 1
ATOM 701 O O . GLU B 1 18 ? -8.828 6.133 4.391 1 97.62 18 GLU B O 1
ATOM 706 N N . ILE B 1 19 ? -7.215 7.465 5.18 1 98 19 ILE B N 1
ATOM 707 C CA . ILE B 1 19 ? -6.203 6.418 5.168 1 98 19 ILE B CA 1
ATOM 708 C C . ILE B 1 19 ? -6.566 5.336 6.184 1 98 19 ILE B C 1
ATOM 710 O O . ILE B 1 19 ? -6.461 4.141 5.895 1 98 19 ILE B O 1
ATOM 714 N N . THR B 1 20 ? -7.074 5.742 7.32 1 97.56 20 THR B N 1
ATOM 715 C CA . THR B 1 20 ? -7.484 4.797 8.352 1 97.56 20 THR B CA 1
ATOM 716 C C . THR B 1 20 ? -8.672 3.959 7.871 1 97.56 20 THR B C 1
ATOM 718 O O . THR B 1 20 ? -8.711 2.75 8.102 1 97.56 20 THR B O 1
ATOM 721 N N . ALA B 1 21 ? -9.609 4.598 7.273 1 98.44 21 ALA B N 1
ATOM 722 C CA . ALA B 1 21 ? -10.766 3.875 6.758 1 98.44 21 ALA B CA 1
ATOM 723 C C . ALA B 1 21 ? -10.344 2.809 5.754 1 98.44 21 ALA B C 1
ATOM 725 O O . ALA B 1 21 ? -10.836 1.678 5.797 1 98.44 21 ALA B O 1
ATOM 726 N N . ARG B 1 22 ? -9.438 3.123 4.805 1 98.44 22 ARG B N 1
ATOM 727 C CA . ARG B 1 22 ? -8.969 2.162 3.809 1 98.44 22 ARG B CA 1
ATOM 728 C C . ARG B 1 22 ? -8.172 1.043 4.461 1 98.44 22 ARG B C 1
ATOM 730 O O . ARG B 1 22 ? -8.25 -0.113 4.043 1 98.44 22 ARG B O 1
ATOM 737 N N . TYR B 1 23 ? -7.438 1.401 5.406 1 98.31 23 TYR B N 1
ATOM 738 C CA . TYR B 1 23 ? -6.688 0.393 6.148 1 98.31 23 TYR B CA 1
ATOM 739 C C . TYR B 1 23 ? -7.629 -0.634 6.77 1 98.31 23 TYR B C 1
ATOM 741 O O . TYR B 1 23 ? -7.426 -1.841 6.617 1 98.31 23 TYR B O 1
ATOM 749 N N . ASN B 1 24 ? -8.602 -0.169 7.453 1 98.12 24 ASN B N 1
ATOM 750 C CA . ASN B 1 24 ? -9.562 -1.063 8.102 1 98.12 24 ASN B CA 1
ATOM 751 C C . ASN B 1 24 ? -10.297 -1.925 7.078 1 98.12 24 ASN B C 1
ATOM 753 O O . ASN B 1 24 ? -10.531 -3.111 7.316 1 98.12 24 ASN B O 1
ATOM 757 N N . LEU B 1 25 ? -10.672 -1.316 6.004 1 98.19 25 LEU B N 1
ATOM 758 C CA . LEU B 1 25 ? -11.32 -2.064 4.934 1 98.19 25 LEU B CA 1
ATOM 759 C C . LEU B 1 25 ? -10.398 -3.156 4.398 1 98.19 25 LEU B C 1
ATOM 761 O O . LEU B 1 25 ? -10.844 -4.281 4.156 1 98.19 25 LEU B O 1
ATOM 765 N N . SER B 1 26 ? -9.141 -2.834 4.223 1 97.94 26 SER B N 1
ATOM 766 C CA . SER B 1 26 ? -8.18 -3.809 3.715 1 97.94 26 SER B CA 1
ATOM 767 C C . SER B 1 26 ? -7.984 -4.957 4.699 1 97.94 26 SER B C 1
ATOM 769 O O . SER B 1 26 ? -7.855 -6.113 4.293 1 97.94 26 SER B O 1
ATOM 771 N N . CYS B 1 27 ? -7.91 -4.621 5.961 1 97.88 27 CYS B N 1
ATOM 772 C CA . CYS B 1 27 ? -7.805 -5.66 6.98 1 97.88 27 CYS B CA 1
ATOM 773 C C . CYS B 1 27 ? -8.984 -6.621 6.898 1 97.88 27 CYS B C 1
ATOM 775 O O . CYS B 1 27 ? -8.805 -7.84 6.938 1 97.88 27 CYS B O 1
ATOM 777 N N . LYS B 1 28 ? -10.141 -6.066 6.844 1 96.94 28 LYS B N 1
ATOM 778 C CA . LYS B 1 28 ? -11.344 -6.883 6.7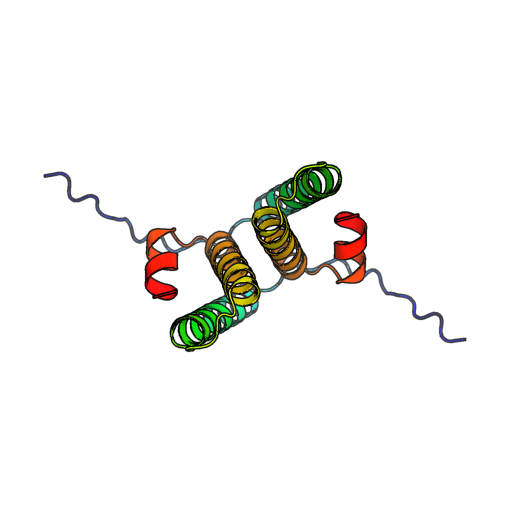42 1 96.94 28 LYS B CA 1
ATOM 779 C C . LYS B 1 28 ? -11.312 -7.766 5.5 1 96.94 28 LYS B C 1
ATOM 781 O O . LYS B 1 28 ? -11.602 -8.961 5.57 1 96.94 28 LYS B O 1
ATOM 786 N N . LYS B 1 29 ? -10.992 -7.18 4.34 1 96.06 29 LYS B N 1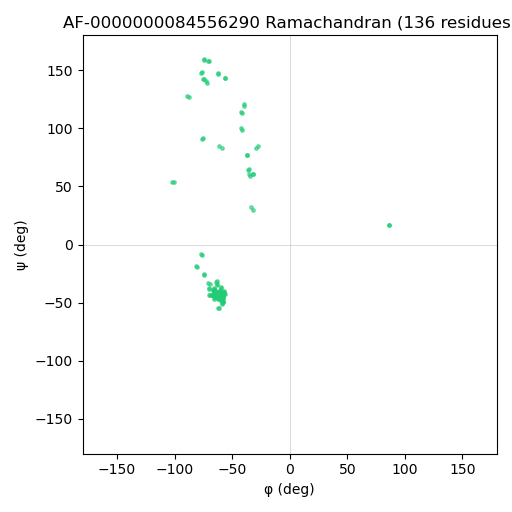
ATOM 787 C CA . LYS B 1 29 ? -10.914 -7.918 3.084 1 96.06 29 LYS B CA 1
ATOM 788 C C . LYS B 1 29 ? -9.914 -9.062 3.176 1 96.06 29 LYS B C 1
ATOM 790 O O . LYS B 1 29 ? -10.172 -10.156 2.666 1 96.06 29 LYS B O 1
ATOM 795 N N . TYR B 1 30 ? -8.82 -8.789 3.756 1 96 30 TYR B N 1
ATOM 796 C CA . TYR B 1 30 ? -7.785 -9.812 3.869 1 96 30 TYR B CA 1
ATOM 797 C C . TYR B 1 30 ? -8.266 -10.984 4.719 1 96 30 TYR B C 1
ATOM 799 O O . TYR B 1 30 ? -8.047 -12.148 4.371 1 96 30 TYR B O 1
ATOM 807 N N . LYS B 1 31 ? -8.891 -10.719 5.824 1 94.94 31 LYS B N 1
ATOM 808 C CA . LYS B 1 31 ? -9.445 -11.766 6.68 1 94.94 31 LYS B CA 1
ATOM 809 C C . LYS B 1 31 ? -10.469 -12.602 5.93 1 94.94 31 LYS B C 1
ATOM 811 O O . LYS B 1 31 ? -10.5 -13.828 6.07 1 94.94 31 LYS B O 1
ATOM 816 N N . GLU B 1 32 ? -11.258 -11.906 5.16 1 93.94 32 GLU B N 1
ATOM 817 C CA . GLU B 1 32 ? -12.25 -12.617 4.352 1 93.94 32 GLU B CA 1
ATOM 818 C C . GLU B 1 32 ? -11.578 -13.531 3.332 1 93.94 32 GLU B C 1
ATOM 820 O O . GLU B 1 32 ? -12.023 -14.664 3.121 1 93.94 32 GLU B O 1
ATOM 825 N N . LEU B 1 33 ? -10.539 -13 2.691 1 92.56 33 LEU B N 1
ATOM 826 C CA . LEU B 1 33 ? -9.82 -13.781 1.693 1 92.56 33 LEU B CA 1
ATOM 827 C C . LEU B 1 33 ? -9.125 -14.977 2.338 1 92.56 33 LEU B C 1
ATOM 829 O O . LEU B 1 33 ? -9.055 -16.062 1.744 1 92.56 33 LEU B O 1
ATOM 833 N N . LYS B 1 34 ? -8.578 -14.805 3.486 1 91.06 34 LYS B N 1
ATOM 834 C CA . LYS B 1 34 ? -7.914 -15.883 4.203 1 91.06 34 LYS B CA 1
ATOM 835 C C . LYS B 1 34 ? -8.898 -17 4.555 1 91.06 34 LYS B C 1
ATOM 837 O O . LYS B 1 34 ? -8.539 -18.172 4.535 1 91.06 34 LYS B O 1
ATOM 842 N N . ALA B 1 35 ? -10.047 -16.609 4.828 1 89.62 35 ALA B N 1
ATOM 843 C CA . ALA B 1 35 ? -11.07 -17.562 5.242 1 89.62 35 ALA B CA 1
ATOM 844 C C . ALA B 1 35 ? -11.68 -18.281 4.035 1 89.62 35 ALA B C 1
ATOM 846 O O . ALA B 1 35 ? -12.312 -19.328 4.176 1 89.62 35 ALA B O 1
ATOM 847 N N . ALA B 1 36 ? -11.469 -17.625 2.898 1 84.56 36 ALA B N 1
ATOM 848 C CA . ALA B 1 36 ? -12.086 -18.172 1.695 1 84.56 36 ALA B CA 1
ATOM 849 C C . ALA B 1 36 ? -11.383 -19.453 1.254 1 84.56 36 ALA B C 1
ATOM 851 O O . ALA B 1 36 ? -10.164 -19.578 1.41 1 84.56 36 ALA B O 1
ATOM 852 N N . LYS B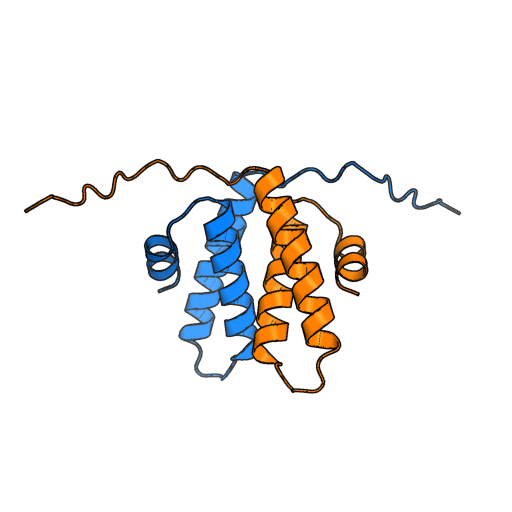 1 37 ? -12.047 -20.406 0.85 1 71.44 37 LYS B N 1
ATOM 853 C CA . LYS B 1 37 ? -11.57 -21.719 0.403 1 71.44 37 LYS B CA 1
ATOM 854 C C . LYS B 1 37 ? -10.82 -21.609 -0.92 1 71.44 37 LYS B C 1
ATOM 856 O O . LYS B 1 37 ? -9.836 -22.312 -1.144 1 71.44 37 LYS B O 1
ATOM 861 N N . ALA B 1 38 ? -11.219 -20.734 -1.741 1 68.19 38 ALA B N 1
ATOM 862 C CA . ALA B 1 38 ? -10.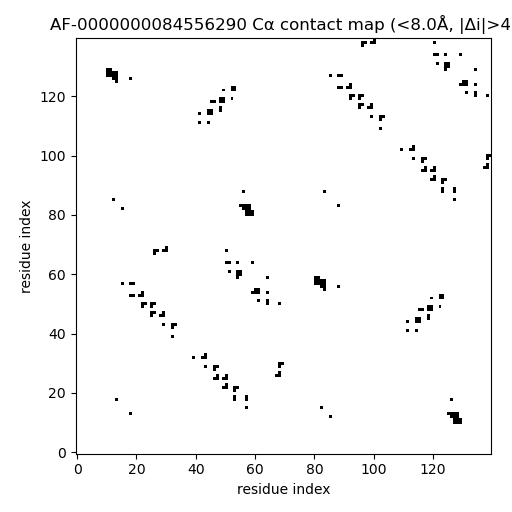586 -20.594 -3.053 1 68.19 38 ALA B CA 1
ATOM 863 C C . ALA B 1 38 ? -9.219 -19.938 -2.943 1 68.19 38 ALA B C 1
ATOM 865 O O . ALA B 1 38 ? -8.969 -19.156 -2.014 1 68.19 38 ALA B O 1
ATOM 866 N N . GLU B 1 39 ? -8.43 -20.5 -3.799 1 67.12 39 GLU B N 1
ATOM 867 C CA . GLU B 1 39 ? -7.074 -19.969 -3.811 1 67.12 39 GLU B CA 1
ATOM 868 C C . GLU B 1 39 ? -7.012 -18.609 -4.527 1 67.12 39 GLU B C 1
ATOM 870 O O . GLU B 1 39 ? -7.07 -18.562 -5.758 1 67.12 39 GLU B O 1
ATOM 875 N N . PHE B 1 40 ? -7.176 -17.516 -3.814 1 81.12 40 PHE B N 1
ATOM 876 C CA . PHE B 1 40 ? -7.031 -16.156 -4.34 1 81.12 40 PHE B CA 1
ATOM 877 C C . PHE B 1 40 ? -5.68 -15.57 -3.963 1 81.12 40 PHE B C 1
ATOM 879 O O . PHE B 1 40 ? -5.602 -14.445 -3.457 1 81.12 40 PHE B O 1
ATOM 886 N N . ARG B 1 41 ? -4.754 -16.391 -4.355 1 83.06 41 ARG B N 1
ATOM 887 C CA . ARG B 1 41 ? -3.428 -16.078 -3.836 1 83.06 41 ARG B CA 1
ATOM 888 C C . ARG B 1 41 ? -3.004 -14.664 -4.234 1 83.06 41 ARG B C 1
ATOM 890 O O . ARG B 1 41 ? -2.582 -13.875 -3.387 1 83.06 41 ARG B O 1
ATOM 897 N N . GLU B 1 42 ? -3.211 -14.344 -5.523 1 86 42 GLU B N 1
ATOM 898 C CA . GLU B 1 42 ? -2.75 -13.039 -5.988 1 86 42 GLU B CA 1
ATOM 899 C C . GLU B 1 42 ? -3.527 -11.906 -5.32 1 86 42 GLU B C 1
ATOM 901 O O . GLU B 1 42 ? -2.947 -10.883 -4.941 1 86 42 GLU B O 1
ATOM 906 N N . GLN B 1 43 ? -4.773 -12.094 -5.18 1 90.25 43 GLN B N 1
ATOM 907 C CA . GLN B 1 43 ? -5.582 -11.086 -4.508 1 90.25 43 GLN B CA 1
ATOM 908 C C . GLN B 1 43 ? -5.168 -10.93 -3.047 1 90.25 43 GLN B C 1
ATOM 910 O O . GLN B 1 43 ? -5.09 -9.805 -2.535 1 90.25 43 GLN B O 1
ATOM 915 N N . LYS B 1 44 ? -4.91 -12.062 -2.41 1 91.62 44 LYS B N 1
ATOM 916 C CA . LYS B 1 44 ? -4.461 -12.031 -1.021 1 91.62 44 LYS B CA 1
ATOM 917 C C . LYS B 1 44 ? -3.139 -11.273 -0.89 1 91.62 44 LYS B C 1
ATOM 919 O O . LYS B 1 44 ? -2.977 -10.445 0.007 1 91.62 44 LYS B O 1
ATOM 924 N N . VAL B 1 45 ? -2.283 -11.547 -1.839 1 91.75 45 VAL B N 1
ATOM 925 C CA . VAL B 1 45 ? -0.973 -10.906 -1.837 1 91.75 45 VAL B CA 1
ATOM 926 C C . VAL B 1 45 ? -1.134 -9.406 -2.041 1 91.75 45 VAL B C 1
ATOM 928 O O . VAL B 1 45 ? -0.51 -8.609 -1.337 1 91.75 45 VAL B O 1
ATOM 931 N N . MET B 1 46 ? -2.037 -9.016 -2.916 1 94.31 46 MET B N 1
ATOM 932 C CA . MET B 1 46 ? -2.262 -7.609 -3.219 1 94.31 46 MET B CA 1
ATOM 933 C C . MET B 1 46 ? -2.881 -6.887 -2.027 1 94.31 46 MET B C 1
ATOM 935 O O . MET B 1 46 ? -2.447 -5.793 -1.663 1 94.31 46 MET B O 1
ATOM 939 N N . VAL B 1 47 ? -3.84 -7.547 -1.437 1 95.62 47 VAL B N 1
ATOM 940 C CA . VAL B 1 47 ? -4.531 -6.922 -0.315 1 95.62 47 VAL B CA 1
ATOM 941 C C . VAL B 1 47 ? -3.602 -6.848 0.893 1 95.62 47 VAL B C 1
ATOM 943 O O . VAL B 1 47 ? -3.598 -5.855 1.624 1 95.62 47 VAL B O 1
ATOM 946 N N . TYR B 1 48 ? -2.82 -7.871 1.064 1 95.38 48 TYR B N 1
ATOM 947 C CA . TYR B 1 48 ? -1.865 -7.855 2.166 1 95.38 48 TYR B CA 1
ATOM 948 C C . TYR B 1 48 ? -0.836 -6.746 1.983 1 95.38 48 TYR B C 1
ATOM 950 O O . TYR B 1 48 ? -0.494 -6.047 2.939 1 95.38 48 TYR B O 1
ATOM 958 N N . ALA B 1 49 ? -0.303 -6.586 0.803 1 96.31 49 ALA B N 1
ATOM 959 C CA . ALA B 1 49 ? 0.636 -5.5 0.527 1 96.31 49 ALA B CA 1
ATOM 960 C C . ALA B 1 49 ? 0.01 -4.141 0.829 1 96.31 49 ALA B C 1
ATOM 962 O O . ALA B 1 49 ? 0.656 -3.27 1.414 1 96.31 49 ALA B O 1
ATOM 963 N N . GLU B 1 50 ? -1.22 -3.992 0.457 1 97.81 50 GLU B N 1
ATOM 964 C CA . GLU B 1 50 ? -1.935 -2.74 0.692 1 97.81 50 GLU B CA 1
ATOM 965 C C . GLU B 1 50 ? -2.053 -2.445 2.184 1 97.81 50 GLU B C 1
ATOM 967 O O . GLU B 1 50 ? -1.716 -1.348 2.633 1 97.81 50 GLU B O 1
ATOM 972 N N . LEU B 1 51 ? -2.604 -3.41 2.92 1 97.75 51 LEU B N 1
ATOM 973 C CA . LEU B 1 51 ? -2.811 -3.117 4.336 1 97.75 51 LEU B CA 1
ATOM 974 C C . LEU B 1 51 ? -1.479 -2.891 5.043 1 97.75 51 LEU B C 1
ATOM 976 O O . LEU B 1 51 ? -1.403 -2.107 5.992 1 97.75 51 LEU B O 1
ATOM 980 N N . LYS B 1 52 ? -0.419 -3.543 4.621 1 97.5 52 LYS B N 1
ATOM 981 C CA . LYS B 1 52 ? 0.899 -3.338 5.215 1 97.5 52 LYS B CA 1
ATOM 982 C C . LYS B 1 52 ? 1.397 -1.917 4.973 1 97.5 52 LYS B C 1
ATOM 984 O O . LYS B 1 52 ? 1.912 -1.27 5.887 1 97.5 52 LYS B O 1
ATOM 989 N N . VAL B 1 53 ? 1.227 -1.427 3.764 1 98.31 53 VAL B N 1
ATOM 990 C CA . VAL B 1 53 ? 1.696 -0.097 3.391 1 98.31 53 VAL B CA 1
ATOM 991 C C . VAL B 1 53 ? 0.859 0.965 4.098 1 98.31 53 VAL B C 1
ATOM 993 O O . VAL B 1 53 ? 1.396 1.953 4.605 1 98.31 53 VAL B O 1
ATOM 996 N N . LEU B 1 54 ? -0.43 0.773 4.125 1 98.5 54 LEU B N 1
ATOM 997 C CA . LEU B 1 54 ? -1.3 1.715 4.82 1 98.5 54 LEU B CA 1
ATOM 998 C C . LEU B 1 54 ? -0.963 1.771 6.309 1 98.5 54 LEU B C 1
ATOM 1000 O O . LEU B 1 54 ? -0.933 2.85 6.902 1 98.5 54 LEU B O 1
ATOM 1004 N N . GLY B 1 55 ? -0.754 0.591 6.891 1 98.38 55 GLY B N 1
ATOM 1005 C CA . GLY B 1 55 ? -0.312 0.567 8.273 1 98.38 55 GLY B CA 1
ATOM 1006 C C . GLY B 1 55 ? 0.977 1.335 8.508 1 98.38 55 GLY B C 1
ATOM 1007 O O . GLY B 1 55 ? 1.094 2.088 9.469 1 98.38 55 GLY B O 1
ATOM 1008 N N . TRP B 1 56 ? 1.911 1.149 7.582 1 97.94 56 TRP B N 1
ATOM 1009 C CA . TRP B 1 56 ? 3.17 1.886 7.641 1 97.94 56 TRP B CA 1
ATOM 1010 C C . TRP B 1 56 ? 2.926 3.389 7.578 1 97.94 56 TRP B C 1
ATOM 1012 O O . TRP B 1 56 ? 3.52 4.156 8.336 1 97.94 56 TRP B O 1
ATOM 1022 N N . VAL B 1 57 ? 2.102 3.846 6.703 1 98.19 57 VAL B N 1
ATOM 1023 C CA . VAL B 1 57 ? 1.779 5.262 6.547 1 98.19 57 VAL B CA 1
ATOM 1024 C C . VAL B 1 57 ? 1.226 5.812 7.859 1 98.19 57 VAL B C 1
ATOM 1026 O O . VAL B 1 57 ? 1.567 6.926 8.266 1 98.19 57 VAL B O 1
ATOM 1029 N N . LEU B 1 58 ? 0.398 5.043 8.477 1 97.62 58 LEU B N 1
ATOM 1030 C CA . LEU B 1 58 ? -0.279 5.465 9.695 1 97.62 58 LEU B CA 1
ATOM 1031 C C . LEU B 1 58 ? 0.668 5.406 10.891 1 97.62 58 LEU B C 1
ATOM 1033 O O . LEU B 1 58 ? 0.325 5.863 11.984 1 97.62 58 LEU B O 1
ATOM 1037 N N . GLY B 1 59 ? 1.845 4.828 10.664 1 96.75 59 GLY B N 1
ATOM 1038 C CA . GLY B 1 59 ? 2.826 4.758 11.734 1 96.75 59 GLY B CA 1
ATOM 1039 C C . GLY B 1 59 ? 2.645 3.549 12.633 1 96.75 59 GLY B C 1
ATOM 1040 O O . GLY B 1 59 ? 3.168 3.516 13.75 1 96.75 59 GLY B O 1
ATOM 1041 N N . LYS B 1 60 ? 1.919 2.57 12.219 1 96 60 LYS B N 1
ATOM 1042 C CA . LYS B 1 60 ? 1.696 1.357 13 1 96 60 LYS B CA 1
ATOM 1043 C C . LYS B 1 60 ? 2.916 0.443 12.961 1 96 60 LYS B C 1
ATOM 1045 O O . LYS B 1 60 ? 3.627 0.396 11.953 1 96 60 LYS B O 1
ATOM 1050 N N . SER B 1 61 ? 3.053 -0.227 14.039 1 93.81 61 SER B N 1
ATOM 1051 C CA . SER B 1 61 ? 4.105 -1.237 14.062 1 93.81 61 SER B CA 1
ATOM 1052 C C . SER B 1 61 ? 3.707 -2.469 13.25 1 93.81 61 SER B C 1
ATOM 1054 O O . SER B 1 61 ? 2.52 -2.715 13.031 1 93.81 61 SER B O 1
ATOM 1056 N N . GLU B 1 62 ? 4.773 -3.219 12.852 1 92.44 62 GLU B N 1
ATOM 1057 C CA . GLU B 1 62 ? 4.516 -4.469 12.141 1 92.44 62 GLU B CA 1
ATOM 1058 C C . GLU B 1 62 ? 3.684 -5.426 12.992 1 92.44 62 GLU B C 1
ATOM 1060 O O . GLU B 1 62 ? 2.842 -6.156 12.469 1 92.44 62 GLU B O 1
ATOM 1065 N N . GLN B 1 63 ? 3.951 -5.477 14.188 1 93.69 63 GLN B N 1
ATOM 1066 C CA . GLN B 1 63 ? 3.201 -6.34 15.094 1 93.69 63 GLN B CA 1
ATOM 1067 C C . GLN B 1 63 ? 1.724 -5.957 15.125 1 93.69 63 GLN B C 1
ATOM 1069 O O . GLN B 1 63 ? 0.852 -6.828 15.07 1 93.69 63 GLN B O 1
ATOM 1074 N N . THR B 1 64 ? 1.475 -4.676 15.25 1 94.69 64 THR B N 1
ATOM 1075 C CA . THR B 1 64 ? 0.097 -4.199 15.242 1 94.69 64 THR B CA 1
ATOM 1076 C C . THR B 1 64 ? -0.587 -4.547 13.922 1 94.69 64 THR B C 1
ATOM 1078 O O . THR B 1 64 ? -1.728 -5.016 13.914 1 94.69 64 THR B O 1
ATOM 1081 N N . ILE B 1 65 ? 0.128 -4.371 12.836 1 95.5 65 ILE B N 1
ATOM 1082 C CA . ILE B 1 65 ? -0.411 -4.664 11.516 1 95.5 65 ILE B CA 1
ATOM 1083 C C . ILE B 1 65 ? -0.749 -6.152 11.406 1 95.5 65 ILE B C 1
ATOM 1085 O O . ILE B 1 65 ? -1.823 -6.52 10.93 1 95.5 65 ILE B O 1
ATOM 1089 N N . SER B 1 66 ? 0.168 -6.961 11.852 1 93.94 66 SER B N 1
ATOM 1090 C CA . SER B 1 66 ? -0.048 -8.406 11.805 1 93.94 66 SER B CA 1
ATOM 1091 C C . SER B 1 66 ? -1.255 -8.812 12.641 1 93.94 66 SER B C 1
ATOM 1093 O O . SER B 1 66 ? -2.041 -9.672 12.234 1 93.94 66 SER B O 1
ATOM 1095 N N . LYS B 1 67 ? -1.403 -8.234 13.742 1 94.5 67 LYS B N 1
ATOM 1096 C CA . LYS B 1 67 ? -2.541 -8.523 14.609 1 94.5 67 LYS B CA 1
ATOM 1097 C C . LYS B 1 67 ? -3.852 -8.086 13.961 1 94.5 67 LYS B C 1
ATOM 1099 O O . LYS B 1 67 ? -4.848 -8.805 14.008 1 94.5 67 LYS B O 1
ATOM 1104 N N . ASP B 1 68 ? -3.764 -6.84 13.445 1 93.94 68 ASP B N 1
ATOM 1105 C CA . ASP B 1 68 ? -4.961 -6.309 12.797 1 93.94 68 ASP B CA 1
ATOM 1106 C C . ASP B 1 68 ? -5.391 -7.191 11.633 1 93.94 68 ASP B C 1
ATOM 1108 O O . ASP B 1 68 ? -6.582 -7.305 11.336 1 93.94 68 ASP B O 1
ATOM 1112 N N . ALA B 1 69 ? -4.43 -7.777 10.859 1 93.19 69 ALA B N 1
ATOM 1113 C CA . ALA B 1 69 ? -4.688 -8.578 9.672 1 93.19 69 ALA B CA 1
ATOM 1114 C C . ALA B 1 69 ? -5.219 -9.961 10.047 1 93.19 69 ALA B C 1
ATOM 1116 O O . ALA B 1 69 ? -5.797 -10.664 9.211 1 93.19 69 ALA B O 1
ATOM 1117 N N . ASN B 1 70 ? -4.922 -10.477 11.219 1 86.38 70 ASN B N 1
ATOM 1118 C CA . ASN B 1 70 ? -5.277 -11.828 11.633 1 86.38 70 ASN B CA 1
ATOM 1119 C C . ASN B 1 70 ? -6.406 -11.82 12.656 1 86.38 70 ASN B C 1
ATOM 1121 O O . ASN B 1 70 ? -7.191 -12.766 12.734 1 86.38 70 ASN B O 1
#

Radius of gyration: 17.03 Å; Cα contacts (8 Å, |Δi|>4): 137; chains: 2; bounding box: 28×43×61 Å

Foldseek 3Di:
DPPVPVVPPPDDDDDPVVLVVLLLVLLVVLLVQVPDPDCPPVVNVVSLVSNVVSCVVNVHDPVVSVVSND/DPPPPPVVPPPDDDDPVVLVVLLLVLLVVLLVQVPDPDCPPVVNVVSLVSNVVSCVVNVHDPVVSVVSND

Organism: NCBI:txid82374